Protein AF-A0AAD8U037-F1 (afdb_monomer_lite)

pLDDT: mean 75.84, std 20.05, range [43.56, 97.25]

InterPro domains:
  IPR005162 Retrotransposon-derived protein PEG10, N-terminal capsid-like domain [PF03732] (52-126)

Radius of gyration: 32.9 Å; chains: 1; bounding box: 69×86×96 Å

Foldseek 3Di:
DDDDDDDDDDDPPVDPPPPPDPDDPDPDPDPDDDDDDDDDDDPPPPPPPDPPDDPVVVVVVVVVVVLVCLVVVLVVLVVCLLPDACPPHDLVVSLVVNVVSQVVNVVSVNHDDQLNSLVSHLVRYDPQCVVVNCVQPVDPHDGSVVSSVSSNVSVVVVVVVVVVVVVVVVVVVVVVVVVVVPPD

Sequence (184 aa):
MSDYFDTSSDSDDGSVENFGIPSQPSLFPSRSSKPFASATTHTSTRRSSRPGVTAHSPWRSLRAVFRDNRDTRATFLRDEFHGFNQGDLSVVDYTSKMKHMADTLGDLGSHVKDRELVHNVLRGLDQRLQHAVPHMTRGRFPTFIKLRSFLLLEEQRLGRQARVDVYGCFYSCRQCWASKSRGL

Organism: Lolium multiflorum (NCBI:txid4521)

Structure (mmCIF, N/CA/C/O backbone):
data_AF-A0AAD8U037-F1
#
_entry.id   AF-A0AAD8U037-F1
#
loop_
_atom_site.group_PDB
_atom_site.id
_atom_site.type_symbol
_atom_site.label_atom_id
_atom_site.label_alt_id
_atom_site.label_comp_id
_atom_site.label_asym_id
_atom_site.label_entity_id
_atom_site.label_seq_id
_atom_site.pdbx_PDB_ins_code
_atom_site.Cartn_x
_atom_site.Cartn_y
_atom_site.Cartn_z
_atom_site.occupancy
_atom_site.B_iso_or_equiv
_atom_site.auth_seq_id
_atom_site.auth_comp_id
_atom_site.auth_asym_id
_atom_site.auth_atom_id
_atom_site.pdbx_PDB_model_num
ATOM 1 N N . MET A 1 1 ? 43.049 -42.454 35.311 1.00 46.47 1 MET A N 1
ATOM 2 C CA . MET A 1 1 ? 43.059 -41.965 33.924 1.00 46.47 1 MET A CA 1
ATOM 3 C C . MET A 1 1 ? 42.086 -40.802 33.873 1.00 46.47 1 MET A C 1
ATOM 5 O O . MET A 1 1 ? 40.906 -41.051 33.694 1.00 46.47 1 MET A O 1
ATOM 9 N N . SER A 1 2 ? 42.433 -39.576 34.290 1.00 44.00 2 SER A N 1
ATOM 10 C CA . SER A 1 2 ? 43.614 -38.766 33.897 1.00 44.00 2 SER A CA 1
ATOM 11 C C . SER A 1 2 ? 43.632 -38.651 32.358 1.00 44.00 2 SER A C 1
ATOM 13 O O . SER A 1 2 ? 43.552 -39.682 31.697 1.00 44.00 2 SER A O 1
ATOM 15 N N . ASP A 1 3 ? 43.552 -37.488 31.708 1.00 50.47 3 ASP A N 1
ATOM 16 C CA . ASP A 1 3 ? 44.106 -36.157 31.997 1.00 50.47 3 ASP A CA 1
ATOM 17 C C . ASP A 1 3 ? 43.260 -35.091 31.253 1.00 50.47 3 ASP A C 1
ATOM 19 O O . ASP A 1 3 ? 42.837 -35.314 30.122 1.00 50.47 3 ASP A O 1
ATOM 23 N N . TYR A 1 4 ? 42.751 -34.042 31.907 1.00 54.22 4 TYR A N 1
ATOM 24 C CA . TYR A 1 4 ? 43.306 -32.674 31.911 1.00 54.22 4 TYR A CA 1
ATOM 25 C C . TYR A 1 4 ? 44.294 -32.370 30.768 1.00 54.22 4 TYR A C 1
ATOM 27 O O . TYR A 1 4 ? 45.474 -32.684 30.866 1.00 54.22 4 TYR A O 1
ATOM 35 N N . PHE A 1 5 ? 43.816 -31.694 29.721 1.00 52.56 5 PHE A N 1
ATOM 36 C CA . PHE A 1 5 ? 44.657 -30.849 28.874 1.00 52.56 5 PHE A CA 1
ATOM 37 C C . PHE A 1 5 ? 43.978 -29.492 28.698 1.00 52.56 5 PHE A C 1
ATOM 39 O O . PHE A 1 5 ? 43.081 -29.294 27.883 1.00 52.56 5 PHE A O 1
ATOM 46 N N . ASP A 1 6 ? 44.409 -28.598 29.575 1.00 48.28 6 ASP A N 1
ATOM 47 C CA . ASP A 1 6 ? 44.553 -27.172 29.342 1.00 48.28 6 ASP A CA 1
ATOM 48 C C . ASP A 1 6 ? 45.654 -26.962 28.291 1.00 48.28 6 ASP A C 1
ATOM 50 O O . ASP A 1 6 ? 46.733 -27.529 28.448 1.00 48.28 6 ASP A O 1
ATOM 54 N N . THR A 1 7 ? 45.385 -26.174 27.248 1.00 51.31 7 THR A N 1
ATOM 55 C CA . THR A 1 7 ? 46.398 -25.316 26.618 1.00 51.31 7 THR A CA 1
ATOM 56 C C . THR A 1 7 ? 45.744 -24.243 25.751 1.00 51.31 7 THR A C 1
ATOM 58 O O . THR A 1 7 ? 45.069 -24.542 24.768 1.00 51.31 7 THR A O 1
ATOM 61 N N . SER A 1 8 ? 46.137 -23.014 26.068 1.00 47.97 8 SER A N 1
ATOM 62 C CA . SER A 1 8 ? 46.307 -21.869 25.175 1.00 47.97 8 SER A CA 1
ATOM 63 C C . SER A 1 8 ? 45.074 -21.040 24.840 1.00 47.97 8 SER A C 1
ATOM 65 O O . SER A 1 8 ? 44.381 -21.230 23.845 1.00 47.97 8 SER A O 1
ATOM 67 N N . SER A 1 9 ? 44.914 -20.002 25.661 1.00 53.59 9 SER A N 1
ATOM 68 C CA . SER A 1 9 ? 44.759 -18.633 25.184 1.00 53.59 9 SER A CA 1
ATOM 69 C C . SER A 1 9 ? 45.534 -18.396 23.885 1.00 53.59 9 SER A C 1
ATOM 71 O O . SER A 1 9 ? 46.756 -18.533 23.874 1.00 53.59 9 SER A O 1
ATOM 73 N N . ASP A 1 10 ? 44.833 -17.968 22.843 1.00 44.69 10 ASP A N 1
ATOM 74 C CA . ASP A 1 10 ? 45.392 -17.032 21.879 1.00 44.69 10 ASP A CA 1
ATOM 75 C C . ASP A 1 10 ? 44.445 -15.841 21.782 1.00 44.69 10 ASP A C 1
ATOM 77 O O . ASP A 1 10 ? 43.247 -15.951 21.513 1.00 44.69 10 ASP A O 1
ATOM 81 N N . SER A 1 11 ? 45.021 -14.703 22.140 1.00 55.03 11 SER A N 1
ATOM 82 C CA . SER A 1 11 ? 44.448 -13.379 22.044 1.00 55.03 11 SER A CA 1
ATOM 83 C C . SER A 1 11 ? 44.341 -12.998 20.573 1.00 55.03 11 SER A C 1
ATOM 85 O O . SER A 1 11 ? 45.323 -12.540 19.995 1.00 55.03 11 SER A O 1
ATOM 87 N N . ASP A 1 12 ? 43.155 -13.106 19.983 1.00 48.69 12 ASP A N 1
ATOM 88 C CA . ASP A 1 12 ? 42.853 -12.326 18.786 1.00 48.69 12 ASP A CA 1
ATOM 89 C C . ASP A 1 12 ? 42.379 -10.937 19.225 1.00 48.69 12 ASP A C 1
ATOM 91 O O . ASP A 1 12 ? 41.193 -10.666 19.432 1.00 48.69 12 ASP A O 1
ATOM 95 N N . ASP A 1 13 ? 43.365 -10.051 19.385 1.00 48.09 13 ASP A N 1
ATOM 96 C CA . ASP A 1 13 ? 43.210 -8.598 19.355 1.00 48.09 13 ASP A CA 1
ATOM 97 C C . ASP A 1 13 ? 42.788 -8.191 17.933 1.00 48.09 13 ASP A C 1
ATOM 99 O O . ASP A 1 13 ? 43.567 -7.726 17.097 1.00 48.09 13 ASP A O 1
ATOM 103 N N . GLY A 1 14 ? 41.522 -8.476 17.623 1.00 45.41 14 GLY A N 1
ATOM 104 C CA . GLY A 1 14 ? 40.845 -8.058 16.409 1.00 45.41 14 GLY A CA 1
ATOM 105 C C . GLY A 1 14 ? 40.590 -6.563 16.468 1.00 45.41 14 GLY A C 1
ATOM 106 O O . GLY A 1 14 ? 39.485 -6.122 16.784 1.00 45.41 14 GLY A O 1
ATOM 107 N N . SER A 1 15 ? 41.645 -5.811 16.173 1.00 46.31 15 SER A N 1
ATOM 108 C CA . SER A 1 15 ? 41.642 -4.384 15.886 1.00 46.31 15 SER A CA 1
ATOM 109 C C . SER A 1 15 ? 40.361 -3.987 15.153 1.00 46.31 15 SER A C 1
ATOM 111 O O . SER A 1 15 ? 40.113 -4.391 14.015 1.00 46.31 15 SER A O 1
ATOM 113 N N . VAL A 1 16 ? 39.542 -3.175 15.820 1.00 49.25 16 VAL A N 1
ATOM 114 C CA . VAL A 1 16 ? 38.472 -2.403 15.192 1.00 49.25 16 VAL A CA 1
ATOM 115 C C . VAL A 1 16 ? 39.121 -1.370 14.274 1.00 49.25 16 VAL A C 1
ATOM 117 O O . VAL A 1 16 ? 39.305 -0.208 14.630 1.00 49.25 16 VAL A O 1
ATOM 120 N N . GLU A 1 17 ? 39.521 -1.820 13.085 1.00 49.28 17 GLU A N 1
ATOM 121 C CA . GLU A 1 17 ? 39.862 -0.960 11.959 1.00 49.28 17 GLU A CA 1
ATOM 122 C C . GLU A 1 17 ? 38.641 -0.080 11.690 1.00 49.28 17 GLU A C 1
ATOM 124 O O . GLU A 1 17 ? 37.586 -0.498 11.206 1.00 49.28 17 GLU A O 1
ATOM 129 N N . ASN A 1 18 ? 38.785 1.159 12.135 1.00 48.22 18 ASN A N 1
ATOM 130 C CA . ASN A 1 18 ? 37.843 2.237 11.989 1.00 48.22 18 ASN A CA 1
ATOM 131 C C . ASN A 1 18 ? 37.737 2.528 10.486 1.00 48.22 18 ASN A C 1
ATOM 133 O O . ASN A 1 18 ? 38.520 3.308 9.944 1.00 48.22 18 ASN A O 1
ATOM 137 N N . PHE A 1 19 ? 36.807 1.862 9.794 1.00 43.56 19 PHE A N 1
ATOM 138 C CA . PHE A 1 19 ? 36.456 2.165 8.407 1.00 43.56 19 PHE A CA 1
ATOM 139 C C . PHE A 1 19 ? 35.775 3.535 8.368 1.00 43.56 19 PHE A C 1
ATOM 141 O O . PHE A 1 19 ? 34.553 3.664 8.276 1.00 43.56 19 PHE A O 1
ATOM 148 N N . GLY A 1 20 ? 36.598 4.576 8.479 1.00 44.34 20 GLY A N 1
ATOM 149 C CA . GLY A 1 20 ? 36.217 5.949 8.235 1.00 44.34 20 GLY A CA 1
ATOM 150 C C . GLY A 1 20 ? 35.602 6.031 6.849 1.00 44.34 20 GLY A C 1
ATOM 151 O O . GLY A 1 20 ? 36.241 5.711 5.847 1.00 44.34 20 GLY A O 1
ATOM 152 N N . ILE A 1 21 ? 34.338 6.440 6.803 1.00 52.22 21 ILE A N 1
ATOM 153 C CA . ILE A 1 21 ? 33.656 6.785 5.561 1.00 52.22 21 ILE A CA 1
ATOM 154 C C . ILE A 1 21 ? 34.548 7.795 4.822 1.00 52.22 21 ILE A C 1
ATOM 156 O O . ILE A 1 21 ? 34.843 8.852 5.389 1.00 52.22 21 ILE A O 1
ATOM 160 N N . PRO A 1 22 ? 34.984 7.530 3.578 1.00 44.19 22 PRO A N 1
ATOM 161 C CA . PRO A 1 22 ? 35.692 8.534 2.808 1.00 44.19 22 PRO A CA 1
ATOM 162 C C . PRO A 1 22 ? 34.703 9.655 2.488 1.00 44.19 22 PRO A C 1
ATOM 164 O O . PRO A 1 22 ? 33.754 9.464 1.723 1.00 44.19 22 PRO A O 1
ATOM 167 N N . SER A 1 23 ? 34.909 10.824 3.093 1.00 54.34 23 SER A N 1
ATOM 168 C CA . SER A 1 23 ? 34.214 12.056 2.732 1.00 54.34 23 SER A CA 1
ATOM 169 C C . SER A 1 23 ? 34.402 12.308 1.238 1.00 54.34 23 SER A C 1
ATOM 171 O O . SER A 1 23 ? 35.504 12.612 0.782 1.00 54.34 23 SER A O 1
ATOM 173 N N . GLN A 1 24 ? 33.330 12.158 0.463 1.00 58.69 24 GLN A N 1
ATOM 174 C CA . GLN A 1 24 ? 33.351 12.497 -0.954 1.00 58.69 24 GLN A CA 1
ATOM 175 C C . GLN A 1 24 ? 33.581 14.009 -1.114 1.00 58.69 24 GLN A C 1
ATOM 177 O O . GLN A 1 24 ? 32.850 14.793 -0.502 1.00 58.69 24 GLN A O 1
ATOM 182 N N . PRO A 1 25 ? 34.555 14.456 -1.928 1.00 47.31 25 PRO A N 1
ATOM 183 C CA . PRO A 1 25 ? 34.693 15.869 -2.240 1.00 47.31 25 PRO A CA 1
ATOM 184 C C . PRO A 1 25 ? 33.500 16.316 -3.092 1.00 47.31 25 PRO A C 1
ATOM 186 O O . PRO A 1 25 ? 33.208 15.751 -4.147 1.00 47.31 25 PRO A O 1
ATOM 189 N N . SER A 1 26 ? 32.800 17.343 -2.616 1.00 56.22 26 SER A N 1
ATOM 190 C CA . SER A 1 26 ? 31.676 17.971 -3.298 1.00 56.22 26 SER A CA 1
ATOM 191 C C . SER A 1 26 ? 32.101 18.508 -4.669 1.00 56.22 26 SER A C 1
ATOM 193 O O . SER A 1 26 ? 32.781 19.525 -4.787 1.00 56.22 26 SER A O 1
ATOM 195 N N . LEU A 1 27 ? 31.644 17.852 -5.737 1.00 47.81 27 LEU A N 1
ATOM 196 C CA . LEU A 1 27 ? 31.723 18.361 -7.109 1.00 47.81 27 LEU A CA 1
ATOM 197 C C . LEU A 1 27 ? 30.622 19.410 -7.357 1.00 47.81 27 LEU A C 1
ATOM 199 O O . LEU A 1 27 ? 29.796 19.289 -8.256 1.00 47.81 27 LEU A O 1
ATOM 203 N N . PHE A 1 28 ? 30.593 20.463 -6.544 1.00 49.19 28 PHE A N 1
ATOM 204 C CA . PHE A 1 28 ? 29.845 21.674 -6.865 1.00 49.19 28 PHE A CA 1
ATOM 205 C C . PHE A 1 28 ? 30.848 22.817 -6.978 1.00 49.19 28 PHE A C 1
ATOM 207 O O . PHE A 1 28 ? 31.420 23.220 -5.965 1.00 49.19 28 PHE A O 1
ATOM 214 N N . PRO A 1 29 ? 31.102 23.356 -8.185 1.00 45.75 29 PRO A N 1
ATOM 215 C CA . PRO A 1 29 ? 31.930 24.538 -8.311 1.00 45.75 29 PRO A CA 1
ATOM 216 C C . PRO A 1 29 ? 31.247 25.688 -7.573 1.00 45.75 29 PRO A C 1
ATOM 218 O O . PRO A 1 29 ? 30.137 26.095 -7.927 1.00 45.75 29 PRO A O 1
ATOM 221 N N . SER A 1 30 ? 31.922 26.213 -6.551 1.00 48.94 30 SER A N 1
ATOM 222 C CA . SER A 1 30 ? 31.572 27.463 -5.886 1.00 48.94 30 SER A CA 1
ATOM 223 C C . SER A 1 30 ? 31.356 28.540 -6.944 1.00 48.94 30 SER A C 1
ATOM 225 O O . SER A 1 30 ? 32.288 28.957 -7.635 1.00 48.94 30 SER A O 1
ATOM 227 N N . ARG A 1 31 ? 30.103 28.974 -7.103 1.00 46.69 31 ARG A N 1
ATOM 228 C CA . ARG A 1 31 ? 29.712 30.025 -8.041 1.00 46.69 31 ARG A CA 1
ATOM 229 C C . ARG A 1 31 ? 30.288 31.350 -7.546 1.00 46.69 31 ARG A C 1
ATOM 231 O O . ARG A 1 31 ? 29.623 32.090 -6.829 1.00 46.69 31 ARG A O 1
ATOM 238 N N . SER A 1 32 ? 31.535 31.646 -7.913 1.00 47.25 32 SER A N 1
ATOM 239 C CA . SER A 1 32 ? 32.113 32.971 -7.713 1.00 47.25 32 SER A CA 1
ATOM 240 C C . SER A 1 32 ? 31.349 33.940 -8.610 1.00 47.25 32 SER A C 1
ATOM 242 O O . SER A 1 32 ? 31.447 33.877 -9.839 1.00 47.25 32 SER A O 1
ATOM 244 N N . SER A 1 33 ? 30.550 34.805 -8.001 1.00 52.31 33 SER A N 1
ATOM 245 C CA . SER A 1 33 ? 29.900 35.905 -8.697 1.00 52.31 33 SER A CA 1
ATOM 246 C C . SER A 1 33 ? 30.983 36.875 -9.172 1.00 52.31 33 SER A C 1
ATOM 248 O O . SER A 1 33 ? 31.562 37.601 -8.367 1.00 52.31 33 SER A O 1
ATOM 250 N N . LYS A 1 34 ? 31.310 36.845 -10.468 1.00 60.88 34 LYS A N 1
ATOM 251 C CA . LYS A 1 34 ? 32.069 37.914 -11.124 1.00 60.88 34 LYS A CA 1
ATOM 252 C C . LYS A 1 34 ? 31.085 38.827 -11.862 1.00 60.88 34 LYS A C 1
ATOM 254 O O . LYS A 1 34 ? 30.163 38.310 -12.497 1.00 60.88 34 LYS A O 1
ATOM 259 N N . PRO A 1 35 ? 31.248 40.157 -11.770 1.00 47.41 35 PRO A N 1
ATOM 260 C CA . PRO A 1 35 ? 30.321 41.103 -12.365 1.00 47.41 35 PRO A CA 1
ATOM 261 C C . PRO A 1 35 ? 30.370 41.094 -13.898 1.00 47.41 35 PRO A C 1
ATOM 263 O O . PRO A 1 35 ? 31.391 40.821 -14.527 1.00 47.41 35 PRO A O 1
ATOM 266 N N . PHE A 1 36 ? 29.199 41.397 -14.450 1.00 44.78 36 PHE A N 1
ATOM 267 C CA . PHE A 1 36 ? 28.827 41.488 -15.855 1.00 44.78 36 PHE A CA 1
ATOM 268 C C . PHE A 1 36 ? 29.712 42.489 -16.616 1.00 44.78 36 PHE A C 1
ATOM 270 O O . PHE A 1 36 ? 29.569 43.699 -16.460 1.00 44.78 36 PHE A O 1
ATOM 277 N N . ALA A 1 37 ? 30.616 41.977 -17.452 1.00 47.66 37 ALA A N 1
ATOM 278 C CA . ALA A 1 37 ? 31.249 42.751 -18.511 1.00 47.66 37 ALA A CA 1
ATOM 279 C C . ALA A 1 37 ? 30.399 42.601 -19.779 1.00 47.66 37 ALA A C 1
ATOM 281 O O . ALA A 1 37 ? 30.267 41.506 -20.327 1.00 47.66 37 ALA A O 1
ATOM 282 N N . SER A 1 38 ? 29.781 43.703 -20.199 1.00 49.38 38 SER A N 1
ATOM 283 C CA . SER A 1 38 ? 28.966 43.817 -21.405 1.00 49.38 38 SER A CA 1
ATOM 284 C C . SER A 1 38 ? 29.731 43.327 -22.637 1.00 49.38 38 SER A C 1
ATOM 286 O O . SER A 1 38 ? 30.773 43.882 -22.979 1.00 49.38 38 SER A O 1
ATOM 288 N N . ALA A 1 39 ? 29.198 42.313 -23.321 1.00 46.00 39 ALA A N 1
ATOM 289 C CA . ALA A 1 39 ? 29.730 41.831 -24.588 1.00 46.00 39 ALA A CA 1
ATOM 290 C C . ALA A 1 39 ? 28.607 41.682 -25.622 1.00 46.00 39 ALA A C 1
ATOM 292 O O . ALA A 1 39 ? 27.592 41.022 -25.408 1.00 46.00 39 ALA A O 1
ATOM 293 N N . THR A 1 40 ? 28.843 42.364 -26.733 1.00 55.03 40 THR A N 1
ATOM 294 C CA . THR A 1 40 ? 28.084 42.506 -27.969 1.00 55.03 40 THR A CA 1
ATOM 295 C C . THR A 1 40 ? 27.382 41.235 -28.447 1.00 55.03 40 THR A C 1
ATOM 297 O O . THR A 1 40 ? 27.983 40.170 -28.580 1.00 55.03 40 THR A O 1
ATOM 300 N N . THR A 1 41 ? 26.108 41.398 -28.800 1.00 50.84 41 THR A N 1
ATOM 301 C CA . THR A 1 41 ? 25.252 40.429 -29.486 1.00 50.84 41 THR A CA 1
ATOM 302 C C . THR A 1 41 ? 25.918 39.833 -30.727 1.00 50.84 41 THR A C 1
ATOM 304 O O . THR A 1 41 ? 26.113 40.519 -31.728 1.00 50.84 41 THR A O 1
ATOM 307 N N . HIS A 1 42 ? 26.175 38.530 -30.699 1.00 51.09 42 HIS A N 1
ATOM 308 C CA . HIS A 1 42 ? 26.202 37.688 -31.891 1.00 51.09 42 HIS A CA 1
ATOM 309 C C . HIS A 1 42 ? 25.331 36.465 -31.608 1.00 51.09 42 HIS A C 1
ATOM 311 O O . HIS A 1 42 ? 25.740 35.479 -30.998 1.00 51.09 42 HIS A O 1
ATOM 317 N N . THR A 1 43 ? 24.073 36.567 -32.029 1.00 51.72 43 THR A N 1
ATOM 318 C CA . THR A 1 43 ? 23.107 35.473 -32.109 1.00 51.72 43 THR A CA 1
ATOM 319 C C . THR A 1 43 ? 23.569 34.468 -33.163 1.00 51.72 43 THR A C 1
ATOM 321 O O . THR A 1 43 ? 23.117 34.472 -34.303 1.00 51.72 43 THR A O 1
ATOM 324 N N . SER A 1 44 ? 24.488 33.578 -32.788 1.00 45.59 44 SER A N 1
ATOM 325 C CA . SER A 1 44 ? 24.820 32.400 -33.591 1.00 45.59 44 SER A CA 1
ATOM 326 C C . SER A 1 44 ? 23.943 31.230 -33.152 1.00 45.59 44 SER A C 1
ATOM 328 O O . SER A 1 44 ? 24.320 30.388 -32.335 1.00 45.59 44 SER A O 1
ATOM 330 N N . THR A 1 45 ? 22.721 31.184 -33.688 1.00 55.00 45 THR A N 1
ATOM 331 C CA . THR A 1 45 ? 21.865 29.995 -33.643 1.00 55.00 45 THR A CA 1
ATOM 332 C C . THR A 1 45 ? 22.473 28.932 -34.555 1.00 55.00 45 THR A C 1
ATOM 334 O O . THR A 1 45 ? 22.080 28.767 -35.709 1.00 55.00 45 THR A O 1
ATOM 337 N N . ARG A 1 46 ? 23.450 28.176 -34.050 1.00 46.00 46 ARG A N 1
ATOM 338 C CA . ARG A 1 46 ? 23.976 27.010 -34.761 1.00 46.00 46 ARG A CA 1
ATOM 339 C C . ARG A 1 46 ? 22.982 25.854 -34.636 1.00 46.00 46 ARG A C 1
ATOM 341 O O . ARG A 1 46 ? 23.123 24.978 -33.785 1.00 46.00 46 ARG A O 1
ATOM 348 N N . ARG A 1 47 ? 21.965 25.835 -35.506 1.00 57.78 47 ARG A N 1
ATOM 349 C CA . ARG A 1 47 ? 21.154 24.636 -35.766 1.00 57.78 47 ARG A CA 1
ATOM 350 C C . ARG A 1 47 ? 22.069 23.591 -36.406 1.00 57.78 47 ARG A C 1
ATOM 352 O O . ARG A 1 47 ? 22.250 23.551 -37.616 1.00 57.78 47 ARG A O 1
ATOM 359 N N . SER A 1 48 ? 22.666 22.743 -35.576 1.00 56.00 48 SER A N 1
ATOM 360 C CA . SER A 1 48 ? 23.374 21.542 -36.016 1.00 56.00 48 SER A CA 1
ATOM 361 C C . SER A 1 48 ? 22.355 20.480 -36.450 1.00 56.00 48 SER A C 1
ATOM 363 O O . SER A 1 48 ? 22.171 19.476 -35.765 1.00 56.00 48 SER A O 1
ATOM 365 N N . SER A 1 49 ? 21.676 20.679 -37.584 1.00 56.19 49 SER A N 1
ATOM 366 C CA . SER A 1 49 ? 21.051 19.555 -38.287 1.00 56.19 49 SER A CA 1
ATOM 367 C C . SER A 1 49 ? 22.156 18.819 -39.038 1.00 56.19 49 SER A C 1
ATOM 369 O O . SER A 1 49 ? 22.554 19.226 -40.127 1.00 56.19 49 SER A O 1
ATOM 371 N N . ARG A 1 50 ? 22.694 17.755 -38.436 1.00 58.38 50 ARG A N 1
ATOM 372 C CA . ARG A 1 50 ? 23.517 16.793 -39.174 1.00 58.38 50 ARG A CA 1
ATOM 373 C C . ARG A 1 50 ? 22.609 16.099 -40.201 1.00 58.38 50 ARG A C 1
ATOM 375 O O . ARG A 1 50 ? 21.647 15.455 -39.774 1.00 58.38 50 ARG A O 1
ATOM 382 N N . PRO A 1 51 ? 22.855 16.217 -41.515 1.00 53.59 51 PRO A N 1
ATOM 383 C CA . PRO A 1 51 ? 22.083 15.475 -42.501 1.00 53.59 51 PRO A CA 1
ATOM 384 C C . PRO A 1 51 ? 22.451 13.990 -42.377 1.00 53.59 51 PRO A C 1
ATOM 386 O O . PRO A 1 51 ? 23.612 13.626 -42.532 1.00 53.59 51 PRO A O 1
ATOM 389 N N . GLY A 1 52 ? 21.479 13.146 -42.019 1.00 58.94 52 GLY A N 1
ATOM 390 C CA . GLY A 1 52 ? 21.637 11.683 -41.989 1.00 58.94 52 GLY A CA 1
ATOM 391 C C . GLY A 1 52 ? 21.259 10.978 -40.682 1.00 58.94 52 GLY A C 1
ATOM 392 O O . GLY A 1 52 ? 21.111 9.761 -40.680 1.00 58.94 52 GLY A O 1
ATOM 393 N N . VAL A 1 53 ? 21.036 11.697 -39.576 1.00 62.50 53 VAL A N 1
ATOM 394 C CA . VAL A 1 53 ? 20.468 11.096 -38.352 1.00 62.50 53 VAL A CA 1
ATOM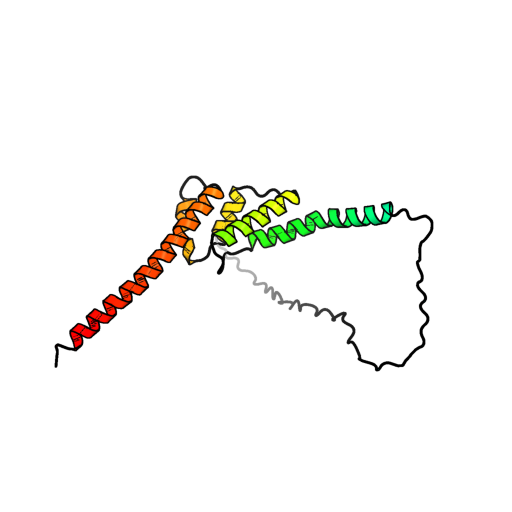 395 C C . VAL A 1 53 ? 18.953 11.244 -38.381 1.00 62.50 53 VAL A C 1
ATOM 397 O O . VAL A 1 53 ? 18.401 12.282 -38.022 1.00 62.50 53 VAL A O 1
ATOM 400 N N . THR A 1 54 ? 18.263 10.203 -38.846 1.00 76.06 54 THR A N 1
ATOM 401 C CA . THR A 1 54 ? 16.804 10.112 -38.745 1.00 76.06 54 THR A CA 1
ATOM 402 C C . THR A 1 54 ? 16.396 10.265 -37.278 1.00 76.06 54 THR A C 1
ATOM 404 O O . THR A 1 54 ? 16.964 9.600 -36.414 1.00 76.06 54 THR A O 1
ATOM 407 N N . ALA A 1 55 ? 15.360 11.060 -36.988 1.00 74.62 55 ALA A N 1
ATOM 408 C CA . ALA A 1 55 ? 14.801 11.225 -35.634 1.00 74.62 55 ALA A CA 1
ATOM 409 C C . ALA A 1 55 ? 14.428 9.890 -34.945 1.00 74.62 55 ALA A C 1
ATOM 411 O O . ALA A 1 55 ? 14.290 9.810 -33.726 1.00 74.62 55 ALA A O 1
ATOM 412 N N . HIS A 1 56 ? 14.324 8.816 -35.728 1.00 79.75 56 HIS A N 1
ATOM 413 C CA . HIS A 1 56 ? 14.131 7.447 -35.275 1.00 79.75 56 HIS A CA 1
ATOM 414 C C . HIS A 1 56 ? 15.277 6.896 -34.415 1.00 79.75 56 HIS A C 1
ATOM 416 O O . HIS A 1 56 ? 15.005 6.118 -33.500 1.00 79.75 56 HIS A O 1
ATOM 422 N N . SER A 1 57 ? 16.544 7.259 -34.668 1.00 84.25 57 SER A N 1
ATOM 423 C CA . SER A 1 57 ? 17.656 6.727 -33.863 1.00 84.25 57 SER A CA 1
ATOM 424 C C . SER A 1 57 ? 17.725 7.348 -32.464 1.00 84.25 57 SER A C 1
ATOM 426 O O . SER A 1 57 ? 17.713 6.562 -31.514 1.00 84.25 57 SER A O 1
ATOM 428 N N . PRO A 1 58 ? 17.641 8.684 -32.266 1.00 84.75 58 PRO A N 1
ATOM 429 C CA . PRO A 1 58 ? 17.550 9.246 -30.917 1.00 84.75 58 PRO A CA 1
ATOM 430 C C . PRO A 1 58 ? 16.301 8.765 -30.169 1.00 84.75 58 PRO A C 1
ATOM 432 O O . PRO A 1 58 ? 16.369 8.461 -28.982 1.00 84.75 58 PRO A O 1
ATOM 435 N N . TRP A 1 59 ? 15.166 8.620 -30.863 1.00 88.12 59 TRP A N 1
ATOM 436 C CA . TRP A 1 59 ? 13.923 8.121 -30.268 1.00 88.12 59 TRP A CA 1
ATOM 437 C C . TRP A 1 59 ? 14.012 6.656 -29.817 1.00 88.12 59 TRP A C 1
ATOM 439 O O . TRP A 1 59 ? 13.428 6.278 -28.800 1.00 88.12 59 TRP A O 1
ATOM 449 N N . ARG A 1 60 ? 14.746 5.801 -30.541 1.00 86.88 60 ARG A N 1
ATOM 450 C CA . ARG A 1 60 ? 15.017 4.424 -30.097 1.00 86.88 60 ARG A CA 1
ATOM 451 C C . ARG A 1 60 ? 15.945 4.386 -28.890 1.00 86.88 60 ARG A C 1
ATOM 453 O O . ARG A 1 60 ? 15.626 3.672 -27.946 1.00 86.88 60 ARG A O 1
ATOM 460 N N . SER A 1 61 ? 17.018 5.175 -28.888 1.00 85.56 61 SER A N 1
ATOM 461 C CA . SER A 1 61 ? 17.922 5.276 -27.737 1.00 85.56 61 SER A CA 1
ATOM 462 C C . SER A 1 61 ? 17.192 5.775 -26.490 1.00 85.56 61 SER A C 1
ATOM 464 O O . SER A 1 61 ? 17.316 5.174 -25.431 1.00 85.56 61 SER A O 1
ATOM 466 N N . LEU A 1 62 ? 16.353 6.806 -26.619 1.00 86.81 62 LEU A N 1
ATOM 467 C CA . LEU A 1 62 ? 15.551 7.316 -25.507 1.00 86.81 62 LEU A CA 1
ATOM 468 C C . LEU A 1 62 ? 14.568 6.264 -24.974 1.00 86.81 62 LEU A C 1
ATOM 470 O O . LEU A 1 62 ? 14.469 6.057 -23.767 1.00 86.81 62 LEU A O 1
ATOM 474 N N . ARG A 1 63 ? 13.856 5.564 -25.866 1.00 85.31 63 ARG A N 1
ATOM 475 C CA . ARG A 1 63 ? 12.949 4.477 -25.466 1.00 85.31 63 ARG A CA 1
ATOM 476 C C . ARG A 1 63 ? 13.676 3.312 -24.802 1.00 85.31 63 ARG A C 1
ATOM 478 O O . ARG A 1 63 ? 13.108 2.724 -23.888 1.00 85.31 63 ARG A O 1
ATOM 485 N N . ALA A 1 64 ? 14.889 2.982 -25.246 1.00 84.56 64 ALA A N 1
ATOM 486 C CA . ALA A 1 64 ? 15.723 1.978 -24.594 1.00 84.56 64 ALA A CA 1
ATOM 487 C C . ALA A 1 64 ? 16.040 2.411 -23.161 1.00 84.56 64 ALA A C 1
ATOM 489 O O . ALA A 1 64 ? 15.661 1.704 -22.242 1.00 84.56 64 ALA A O 1
ATOM 490 N N . VAL A 1 65 ? 16.527 3.641 -22.962 1.00 84.31 65 VAL A N 1
ATOM 491 C CA . VAL A 1 65 ? 16.783 4.187 -21.619 1.00 84.31 65 VAL A CA 1
ATOM 492 C C . VAL A 1 65 ? 15.536 4.109 -20.732 1.00 84.31 65 VAL A C 1
ATOM 494 O O . VAL A 1 65 ? 15.622 3.631 -19.607 1.00 84.31 65 VAL A O 1
ATOM 497 N N . PHE A 1 66 ? 14.352 4.503 -21.209 1.00 81.88 66 PHE A N 1
ATOM 498 C CA . PHE A 1 66 ? 13.126 4.385 -20.404 1.00 81.88 66 PHE A CA 1
ATOM 499 C C . PHE A 1 66 ? 12.750 2.940 -20.051 1.00 81.88 66 PHE A C 1
ATOM 501 O O . PHE A 1 66 ? 12.236 2.702 -18.958 1.00 81.88 66 PHE A O 1
ATOM 508 N N . ARG A 1 67 ? 12.986 1.985 -20.959 1.00 80.00 67 ARG A N 1
ATOM 509 C CA . ARG A 1 67 ? 12.752 0.557 -20.704 1.00 80.00 67 ARG A CA 1
ATOM 510 C C . ARG A 1 67 ? 13.783 -0.023 -19.747 1.00 80.00 67 ARG A C 1
ATOM 512 O O . ARG A 1 67 ? 13.392 -0.760 -18.855 1.00 80.00 67 ARG A O 1
ATOM 519 N N . ASP A 1 68 ? 15.047 0.344 -19.893 1.00 81.44 68 ASP A N 1
ATOM 520 C CA . ASP A 1 68 ? 16.143 -0.141 -19.054 1.00 81.44 68 ASP A CA 1
ATOM 521 C C . ASP A 1 68 ? 16.007 0.399 -17.620 1.00 81.44 68 ASP A C 1
ATOM 523 O O . ASP A 1 68 ? 16.309 -0.286 -16.650 1.00 81.44 68 ASP A O 1
ATOM 527 N N . ASN A 1 69 ? 15.436 1.599 -17.458 1.00 88.06 69 ASN A N 1
ATOM 528 C CA . ASN A 1 69 ? 15.097 2.158 -16.145 1.00 88.06 69 ASN A CA 1
ATOM 529 C C . ASN A 1 69 ? 13.828 1.555 -15.515 1.00 88.06 69 ASN A C 1
ATOM 531 O O . ASN A 1 69 ? 13.482 1.919 -14.389 1.00 88.06 69 ASN A O 1
ATOM 535 N N . ARG A 1 70 ? 13.100 0.668 -16.210 1.00 90.38 70 ARG A N 1
ATOM 536 C CA . ARG A 1 70 ? 11.877 0.041 -15.682 1.00 90.38 70 ARG A CA 1
ATOM 537 C C . ARG A 1 70 ? 12.164 -0.733 -14.402 1.00 90.38 70 ARG A C 1
ATOM 539 O O . ARG A 1 70 ? 11.438 -0.553 -13.428 1.00 90.38 70 ARG A O 1
ATOM 546 N N . ASP A 1 71 ? 13.216 -1.545 -14.407 1.00 88.75 71 ASP A N 1
ATOM 547 C CA . ASP A 1 71 ? 13.566 -2.402 -13.273 1.00 88.75 71 ASP A CA 1
ATOM 548 C C . ASP A 1 71 ? 14.028 -1.561 -12.084 1.00 88.75 71 ASP A C 1
ATOM 550 O O . ASP A 1 71 ? 13.547 -1.746 -10.970 1.00 88.75 71 ASP A O 1
ATOM 554 N N . THR A 1 72 ? 14.844 -0.535 -12.335 1.00 91.44 72 THR A N 1
ATOM 555 C CA . THR A 1 72 ? 15.246 0.448 -11.322 1.00 91.44 72 THR A CA 1
ATOM 556 C C . THR A 1 72 ? 14.035 1.121 -10.668 1.00 91.44 72 THR A C 1
ATOM 558 O O . THR A 1 72 ? 13.943 1.188 -9.444 1.00 91.44 72 THR A O 1
ATOM 561 N N . ARG A 1 73 ? 13.062 1.584 -11.467 1.00 92.50 73 ARG A N 1
ATOM 562 C CA . ARG A 1 73 ? 11.821 2.188 -10.952 1.00 92.50 73 ARG A CA 1
ATOM 563 C C . ARG A 1 73 ? 10.976 1.191 -10.166 1.00 92.50 73 ARG A C 1
ATOM 565 O O . ARG A 1 73 ? 10.400 1.570 -9.152 1.00 92.50 73 ARG A O 1
ATOM 572 N N . ALA A 1 74 ? 10.894 -0.057 -10.626 1.00 94.31 74 ALA A N 1
ATOM 573 C CA . ALA A 1 74 ? 10.156 -1.107 -9.935 1.00 94.31 74 ALA A CA 1
ATOM 574 C C . ALA A 1 74 ? 10.774 -1.419 -8.567 1.00 94.31 74 ALA A C 1
ATOM 576 O O . ALA A 1 74 ? 10.033 -1.610 -7.607 1.00 94.31 74 ALA A O 1
ATOM 577 N N . THR A 1 75 ? 12.105 -1.421 -8.460 1.00 93.75 75 THR A N 1
ATOM 578 C CA . THR A 1 75 ? 12.820 -1.601 -7.189 1.00 93.75 75 THR A CA 1
ATOM 579 C C . THR A 1 75 ? 12.526 -0.461 -6.221 1.00 93.75 75 THR A C 1
ATOM 581 O O . THR A 1 75 ? 12.019 -0.719 -5.135 1.00 93.75 75 THR A O 1
ATOM 584 N N . PHE A 1 76 ? 12.721 0.797 -6.631 1.00 94.81 76 PHE A N 1
ATOM 585 C CA . PHE A 1 76 ? 12.434 1.942 -5.757 1.00 94.81 76 PHE A CA 1
ATOM 586 C C . PHE A 1 76 ? 10.976 1.976 -5.290 1.00 94.81 76 PHE A C 1
ATOM 588 O O . PHE A 1 76 ? 10.702 2.201 -4.114 1.00 94.81 76 PHE A O 1
ATOM 595 N N . LEU A 1 77 ? 10.034 1.705 -6.196 1.00 96.31 77 LEU A N 1
ATOM 596 C CA . LEU A 1 77 ? 8.615 1.678 -5.855 1.00 96.31 77 LEU A CA 1
ATOM 597 C C . LEU A 1 77 ? 8.259 0.507 -4.927 1.00 96.31 77 LEU A C 1
ATOM 599 O O . LEU A 1 77 ? 7.343 0.621 -4.118 1.00 96.31 77 LEU A O 1
ATOM 603 N N . ARG A 1 78 ? 8.967 -0.623 -5.023 1.00 95.19 78 ARG A N 1
ATOM 604 C CA . ARG A 1 78 ? 8.805 -1.758 -4.104 1.00 95.19 78 ARG A CA 1
ATOM 605 C C . ARG A 1 78 ? 9.294 -1.407 -2.702 1.00 95.19 78 ARG A C 1
ATOM 607 O O . ARG A 1 78 ? 8.621 -1.748 -1.729 1.00 95.19 78 ARG A O 1
ATOM 614 N N . ASP A 1 79 ? 10.426 -0.723 -2.606 1.00 96.00 79 ASP A N 1
ATOM 615 C CA . ASP A 1 79 ? 10.966 -0.270 -1.326 1.00 96.00 79 ASP A CA 1
ATOM 616 C C . ASP A 1 79 ? 10.019 0.741 -0.673 1.00 96.00 79 ASP A C 1
ATOM 618 O O . ASP A 1 79 ? 9.672 0.596 0.500 1.00 96.00 79 ASP A O 1
ATOM 622 N N . GLU A 1 80 ? 9.514 1.703 -1.454 1.00 96.00 80 GLU A N 1
ATOM 623 C CA . GLU A 1 80 ? 8.495 2.652 -1.001 1.00 96.00 80 GLU A CA 1
ATOM 624 C C . GLU A 1 80 ? 7.227 1.926 -0.551 1.00 96.00 80 GLU A C 1
ATOM 626 O O . GLU A 1 80 ? 6.737 2.176 0.548 1.00 96.00 80 GLU A O 1
ATOM 631 N N . PHE A 1 81 ? 6.744 0.965 -1.344 1.00 96.62 81 PHE A N 1
ATOM 632 C CA . PHE A 1 81 ? 5.590 0.150 -0.994 1.00 96.62 81 PHE A CA 1
ATOM 633 C C . PHE A 1 81 ? 5.784 -0.497 0.380 1.00 96.62 81 PHE A C 1
ATOM 635 O O . PHE A 1 81 ? 4.952 -0.291 1.258 1.00 96.62 81 PHE A O 1
ATOM 642 N N . HIS A 1 82 ? 6.883 -1.217 0.614 1.00 95.75 82 HIS A N 1
ATOM 643 C CA . HIS A 1 82 ? 7.132 -1.900 1.890 1.00 95.75 82 HIS A CA 1
ATOM 644 C C . HIS A 1 82 ? 7.456 -0.976 3.072 1.00 95.75 82 HIS A C 1
ATOM 646 O O . HIS A 1 82 ? 7.297 -1.395 4.222 1.00 95.75 82 HIS A O 1
ATOM 652 N N . GLY A 1 83 ? 7.926 0.244 2.808 1.00 95.25 83 GLY A N 1
ATOM 653 C CA . GLY A 1 83 ? 8.215 1.259 3.820 1.00 95.25 83 GLY A CA 1
ATOM 654 C C . GLY A 1 83 ? 7.036 2.176 4.157 1.00 95.25 83 GLY A C 1
ATOM 655 O O . GLY A 1 83 ? 7.137 2.965 5.098 1.00 95.25 83 GLY A O 1
ATOM 656 N N . PHE A 1 84 ? 5.931 2.106 3.408 1.00 96.06 84 PHE A N 1
ATOM 657 C CA . PHE A 1 84 ? 4.832 3.056 3.539 1.00 96.06 84 PHE A CA 1
ATOM 658 C C . PHE A 1 84 ? 3.928 2.763 4.744 1.00 96.06 84 PHE A C 1
ATOM 660 O O . PHE A 1 84 ? 3.194 1.771 4.794 1.00 96.06 84 PHE A O 1
ATOM 667 N N . ASN A 1 85 ? 3.928 3.700 5.689 1.00 95.31 85 ASN A N 1
ATOM 668 C CA . ASN A 1 85 ? 3.104 3.661 6.893 1.00 95.31 85 ASN A CA 1
ATOM 669 C C . ASN A 1 85 ? 1.940 4.656 6.791 1.00 95.31 85 ASN A C 1
ATOM 671 O O . ASN A 1 85 ? 2.022 5.659 6.084 1.00 95.31 85 ASN A O 1
ATOM 675 N N . GLN A 1 86 ? 0.859 4.388 7.519 1.00 94.62 86 GLN A N 1
ATOM 676 C CA . GLN A 1 86 ? -0.345 5.213 7.549 1.00 94.62 86 GLN A CA 1
ATOM 677 C C . GLN A 1 86 ? -0.068 6.606 8.126 1.00 94.62 86 GLN A C 1
ATOM 679 O O . GLN A 1 86 ? -0.473 7.599 7.522 1.00 94.62 86 GLN A O 1
ATOM 684 N N . GLY A 1 87 ? 0.636 6.686 9.261 1.00 92.19 87 GLY A N 1
ATOM 685 C CA . GLY A 1 87 ? 0.873 7.950 9.966 1.00 92.19 87 GLY A CA 1
ATOM 686 C C . GLY A 1 87 ? -0.441 8.685 10.252 1.00 92.19 87 GLY A C 1
ATOM 687 O O . GLY A 1 87 ? -1.405 8.076 10.711 1.00 92.19 87 GLY A O 1
ATOM 688 N N . ASP A 1 88 ? -0.502 9.970 9.901 1.00 91.06 88 ASP A N 1
ATOM 689 C CA . ASP A 1 88 ? -1.685 10.824 10.100 1.00 91.06 88 ASP A CA 1
ATOM 690 C C . ASP A 1 88 ? -2.734 10.722 8.974 1.00 91.06 88 ASP A C 1
ATOM 692 O O . ASP A 1 88 ? -3.724 11.458 8.965 1.00 91.06 88 ASP A O 1
ATOM 696 N N . LEU A 1 89 ? -2.525 9.847 7.983 1.00 94.19 89 LEU A N 1
ATOM 697 C CA . LEU A 1 89 ? -3.454 9.691 6.864 1.00 94.19 89 LEU A CA 1
ATOM 698 C C . LEU A 1 89 ? -4.738 8.977 7.300 1.00 94.19 89 LEU A C 1
ATOM 700 O O . LEU A 1 89 ? -4.718 8.019 8.081 1.00 94.19 89 LEU A O 1
ATOM 704 N N . SER A 1 90 ? -5.859 9.383 6.696 1.00 95.19 90 SER A N 1
ATOM 705 C CA . SER A 1 90 ? -7.110 8.634 6.816 1.00 95.19 90 SER A CA 1
ATOM 706 C C . SER A 1 90 ? -6.948 7.222 6.247 1.00 95.19 90 SER A C 1
ATOM 708 O O . SER A 1 90 ? -6.158 6.988 5.322 1.00 95.19 90 SER A O 1
ATOM 710 N N . VAL A 1 91 ? -7.738 6.269 6.745 1.00 95.12 91 VAL A N 1
ATOM 711 C CA . VAL A 1 91 ? -7.737 4.893 6.217 1.00 95.12 91 VAL A CA 1
ATOM 712 C C . VAL A 1 91 ? -8.027 4.873 4.713 1.00 95.12 91 VAL A C 1
ATOM 714 O O . VAL A 1 91 ? -7.457 4.067 3.968 1.00 95.12 91 VAL A O 1
ATOM 717 N N . VAL A 1 92 ? -8.900 5.763 4.236 1.00 96.00 92 VAL A N 1
ATOM 718 C CA . VAL A 1 92 ? -9.253 5.866 2.814 1.00 96.00 92 VAL A CA 1
ATOM 719 C C . VAL A 1 92 ? -8.048 6.288 1.982 1.00 96.00 92 VAL A C 1
ATOM 721 O O . VAL A 1 92 ? -7.755 5.632 0.980 1.00 96.00 92 VAL A O 1
ATOM 724 N N . ASP A 1 93 ? -7.336 7.330 2.401 1.00 96.81 93 ASP A N 1
ATOM 725 C CA . ASP A 1 93 ? -6.186 7.851 1.660 1.00 96.81 93 ASP A CA 1
ATOM 726 C C . ASP A 1 93 ? -5.020 6.867 1.691 1.00 96.81 93 ASP A C 1
ATOM 728 O O . ASP A 1 93 ? -4.402 6.598 0.659 1.00 96.81 93 ASP A O 1
ATOM 732 N N . TYR A 1 94 ? -4.761 6.269 2.857 1.00 97.06 94 TYR A N 1
ATOM 733 C CA . TYR A 1 94 ? -3.718 5.265 3.034 1.00 97.06 94 TYR A CA 1
ATOM 734 C C . TYR A 1 94 ? -3.935 4.054 2.122 1.00 97.06 94 TYR A C 1
ATOM 736 O O . TYR A 1 94 ? -3.069 3.703 1.316 1.00 97.06 94 TYR A O 1
ATOM 744 N N . THR A 1 95 ? -5.122 3.444 2.186 1.00 95.88 95 THR A N 1
ATOM 745 C CA . THR A 1 95 ? -5.442 2.265 1.367 1.00 95.88 95 THR A CA 1
ATOM 746 C C . THR A 1 95 ? -5.452 2.586 -0.128 1.00 95.88 95 THR A C 1
ATOM 748 O O . THR A 1 95 ? -5.014 1.759 -0.928 1.00 95.88 95 THR A O 1
ATOM 751 N N . SER A 1 96 ? -5.881 3.789 -0.520 1.00 97.00 96 SER A N 1
ATOM 752 C CA . SER A 1 96 ? -5.867 4.222 -1.924 1.00 97.00 96 SER A CA 1
ATOM 753 C C . SER A 1 96 ? -4.443 4.400 -2.455 1.00 97.00 96 SER A C 1
ATOM 755 O O . SER A 1 96 ? -4.138 3.903 -3.538 1.00 97.00 96 SER A O 1
ATOM 757 N N . LYS A 1 97 ? -3.543 5.025 -1.681 1.00 96.94 97 LYS A N 1
ATOM 758 C CA . LYS A 1 97 ? -2.118 5.153 -2.040 1.00 96.94 97 LYS A CA 1
ATOM 759 C C . LYS A 1 97 ? -1.433 3.790 -2.148 1.00 96.94 97 LYS A C 1
ATOM 761 O O . LYS A 1 97 ? -0.745 3.527 -3.129 1.00 96.94 97 LYS A O 1
ATOM 766 N N . MET A 1 98 ? -1.685 2.894 -1.193 1.00 96.69 98 MET A N 1
ATOM 767 C CA . MET A 1 98 ? -1.162 1.522 -1.218 1.00 96.69 98 MET A CA 1
ATOM 768 C C . MET A 1 98 ? -1.613 0.752 -2.460 1.00 96.69 98 MET A C 1
ATOM 770 O O . MET A 1 98 ? -0.809 0.079 -3.106 1.00 96.69 98 MET A O 1
ATOM 774 N N . LYS A 1 99 ? -2.893 0.884 -2.827 1.00 96.62 99 LYS A N 1
ATOM 775 C CA . LYS A 1 99 ? -3.438 0.265 -4.036 1.00 96.62 99 LYS A CA 1
ATOM 776 C C . LYS A 1 99 ? -2.816 0.854 -5.302 1.00 96.62 99 LYS A C 1
ATOM 778 O O . LYS A 1 99 ? -2.398 0.095 -6.166 1.00 96.62 99 LYS A O 1
ATOM 783 N N . HIS A 1 100 ? -2.669 2.176 -5.365 1.00 97.25 100 HIS A N 1
ATOM 784 C CA . HIS A 1 100 ? -2.028 2.859 -6.486 1.00 97.25 100 HIS A CA 1
ATOM 785 C C . HIS A 1 100 ? -0.578 2.398 -6.704 1.00 97.25 100 HIS A C 1
ATOM 787 O O . HIS A 1 100 ? -0.182 2.128 -7.837 1.00 97.25 100 HIS A O 1
ATOM 793 N N . MET A 1 101 ? 0.216 2.259 -5.636 1.00 97.06 101 MET A N 1
ATOM 794 C CA . MET A 1 101 ? 1.580 1.723 -5.739 1.00 97.06 101 MET A CA 1
ATOM 795 C C . MET A 1 101 ? 1.585 0.278 -6.251 1.00 97.06 101 MET A C 1
ATOM 797 O O . MET A 1 101 ? 2.372 -0.055 -7.134 1.00 97.06 101 MET A O 1
ATOM 801 N N . ALA A 1 102 ? 0.680 -0.569 -5.753 1.00 96.62 102 ALA A N 1
ATOM 802 C CA . ALA A 1 102 ? 0.545 -1.949 -6.218 1.00 96.62 102 ALA A CA 1
ATOM 803 C C . ALA A 1 102 ? 0.140 -2.043 -7.701 1.00 96.62 102 ALA A C 1
ATOM 805 O O . ALA A 1 102 ? 0.670 -2.884 -8.429 1.00 96.62 102 ALA A O 1
ATOM 806 N N . ASP A 1 103 ? -0.761 -1.173 -8.158 1.00 96.69 103 ASP A N 1
ATOM 807 C CA . ASP A 1 103 ? -1.187 -1.113 -9.560 1.00 96.69 103 ASP A CA 1
ATOM 808 C C . ASP A 1 103 ? -0.045 -0.604 -10.456 1.00 96.69 103 ASP A C 1
ATOM 810 O O . ASP A 1 103 ? 0.258 -1.219 -11.476 1.00 96.69 103 ASP A O 1
ATOM 814 N N . THR A 1 104 ? 0.693 0.418 -10.007 1.00 95.75 104 THR A N 1
ATOM 815 C CA . THR A 1 104 ? 1.879 0.938 -10.711 1.00 95.75 104 THR A CA 1
ATOM 816 C C . THR A 1 104 ? 2.993 -0.116 -10.805 1.00 95.75 104 THR A C 1
ATOM 818 O O . THR A 1 104 ? 3.655 -0.243 -11.836 1.00 95.75 104 THR A O 1
ATOM 821 N N . LEU A 1 105 ? 3.200 -0.923 -9.756 1.00 95.56 105 LEU A N 1
ATOM 822 C CA . LEU A 1 105 ? 4.100 -2.082 -9.806 1.00 95.56 105 LEU A CA 1
ATOM 823 C C . LEU A 1 105 ? 3.624 -3.115 -10.840 1.00 95.56 105 LEU A C 1
ATOM 825 O O . LEU A 1 105 ? 4.446 -3.676 -11.568 1.00 95.56 105 LEU A O 1
ATOM 829 N N . GLY A 1 106 ? 2.308 -3.318 -10.957 1.00 94.44 106 GLY A N 1
ATOM 830 C CA . GLY A 1 106 ? 1.687 -4.137 -11.998 1.00 94.44 106 GLY A CA 1
ATOM 831 C C . GLY A 1 106 ? 1.971 -3.630 -13.414 1.00 94.44 106 GLY A C 1
ATOM 832 O O . GLY A 1 106 ? 2.371 -4.424 -14.265 1.00 94.44 106 GLY A O 1
ATOM 833 N N . ASP A 1 107 ? 1.873 -2.321 -13.650 1.00 92.31 107 ASP A N 1
ATOM 834 C CA . ASP A 1 107 ? 2.221 -1.697 -14.938 1.00 92.31 107 ASP A CA 1
ATOM 835 C C . ASP A 1 107 ? 3.709 -1.884 -15.277 1.00 92.31 107 ASP A C 1
ATOM 837 O O . ASP A 1 107 ? 4.101 -2.120 -16.425 1.00 92.31 107 ASP A O 1
ATOM 841 N N . LEU A 1 108 ? 4.565 -1.876 -14.253 1.00 91.38 108 LEU A N 1
ATOM 842 C CA . LEU A 1 108 ? 5.984 -2.204 -14.366 1.00 91.38 108 LEU A CA 1
ATOM 843 C C . LEU A 1 108 ? 6.248 -3.718 -14.467 1.00 91.38 108 LEU A C 1
ATOM 845 O O . LEU A 1 108 ? 7.404 -4.115 -14.553 1.00 91.38 108 LEU A O 1
ATOM 849 N N . GLY A 1 109 ? 5.224 -4.570 -14.591 1.00 89.75 109 GLY A N 1
ATOM 850 C CA . GLY A 1 109 ? 5.344 -6.027 -14.780 1.00 89.75 109 GLY A CA 1
ATOM 851 C C . GLY A 1 109 ? 5.605 -6.816 -13.497 1.00 89.75 109 GLY A C 1
ATOM 852 O O . GLY A 1 109 ? 5.808 -8.026 -13.542 1.00 89.75 109 GLY A O 1
ATOM 853 N N . SER A 1 110 ? 5.593 -6.141 -12.352 1.00 89.19 110 SER A N 1
ATOM 854 C CA . SER A 1 110 ? 5.767 -6.709 -11.020 1.00 89.19 110 SER A CA 1
ATOM 855 C C . SER A 1 110 ? 4.425 -6.760 -10.293 1.00 89.19 110 SER A C 1
ATOM 857 O O . SER A 1 110 ? 4.174 -5.986 -9.374 1.00 89.19 110 SER A O 1
ATOM 859 N N . HIS A 1 111 ? 3.542 -7.670 -10.699 1.00 92.69 111 HIS A N 1
ATOM 860 C CA . HIS A 1 111 ? 2.216 -7.782 -10.089 1.00 92.69 111 HIS A CA 1
ATOM 861 C C . HIS A 1 111 ? 2.296 -8.124 -8.595 1.00 92.69 111 HIS A C 1
ATOM 863 O O . HIS A 1 111 ? 2.843 -9.158 -8.213 1.00 92.69 111 HIS A O 1
ATOM 869 N N . VAL A 1 112 ? 1.699 -7.272 -7.762 1.00 94.50 112 VAL A N 1
ATOM 870 C CA . VAL A 1 112 ? 1.549 -7.508 -6.323 1.00 94.50 112 VAL A CA 1
ATOM 871 C C . VAL A 1 112 ? 0.295 -8.339 -6.084 1.00 94.50 112 VAL A C 1
ATOM 873 O O . VAL A 1 112 ? -0.795 -7.993 -6.548 1.00 94.50 112 VAL A O 1
ATOM 876 N N . LYS A 1 113 ? 0.429 -9.444 -5.347 1.00 95.19 113 LYS A N 1
ATOM 877 C CA . LYS A 1 113 ? -0.729 -10.278 -4.999 1.00 95.19 113 LYS A CA 1
ATOM 878 C C . LYS A 1 113 ? -1.581 -9.574 -3.949 1.00 95.19 113 LYS A C 1
ATOM 880 O O . LYS A 1 113 ? -1.062 -8.925 -3.047 1.00 95.19 113 LYS A O 1
ATOM 885 N N . ASP A 1 114 ? -2.890 -9.809 -3.985 1.00 94.38 114 ASP A N 1
ATOM 886 C CA . ASP A 1 114 ? -3.828 -9.263 -2.990 1.00 94.38 114 ASP A CA 1
ATOM 887 C C . ASP A 1 114 ? -3.390 -9.572 -1.545 1.00 94.38 114 ASP A C 1
ATOM 889 O O . ASP A 1 114 ? -3.447 -8.720 -0.661 1.00 94.38 114 ASP A O 1
ATOM 893 N N . ARG A 1 115 ? -2.839 -10.773 -1.328 1.00 94.19 115 ARG A N 1
ATOM 894 C CA . ARG A 1 115 ? -2.302 -11.195 -0.030 1.00 94.19 115 ARG A CA 1
ATOM 895 C C . ARG A 1 115 ? -1.132 -10.327 0.450 1.00 94.19 115 ARG A C 1
ATOM 897 O O . ARG A 1 115 ? -1.064 -10.000 1.631 1.00 94.19 115 ARG A O 1
ATOM 904 N N . GLU A 1 116 ? -0.218 -9.981 -0.452 1.00 95.19 116 GLU A N 1
ATOM 905 C CA . GLU A 1 116 ? 0.955 -9.147 -0.157 1.00 95.19 116 GLU A CA 1
ATOM 906 C C . GLU A 1 116 ? 0.531 -7.706 0.122 1.00 95.19 116 GLU A C 1
ATOM 908 O O . GLU A 1 116 ? 1.000 -7.107 1.087 1.00 95.19 116 GLU A O 1
ATOM 913 N N . LEU A 1 117 ? -0.426 -7.189 -0.655 1.00 96.69 117 LEU A N 1
ATOM 914 C CA . LEU A 1 117 ? -1.029 -5.880 -0.423 1.00 96.69 117 LEU A CA 1
ATOM 915 C C . LEU A 1 117 ? -1.656 -5.783 0.968 1.00 96.69 117 LEU A C 1
ATOM 917 O O . LEU A 1 117 ? -1.347 -4.862 1.716 1.00 96.69 117 LEU A O 1
ATOM 921 N N . VAL A 1 118 ? -2.486 -6.754 1.344 1.00 95.94 118 VAL A N 1
ATOM 922 C CA . VAL A 1 118 ? -3.115 -6.801 2.671 1.00 95.94 118 VAL A CA 1
ATOM 923 C C . VAL A 1 118 ? -2.071 -6.910 3.780 1.00 95.94 118 VAL A C 1
ATOM 925 O O . VAL A 1 118 ? -2.178 -6.199 4.774 1.00 95.94 118 VAL A O 1
ATOM 928 N N . HIS A 1 119 ? -1.057 -7.766 3.626 1.00 94.81 119 HIS A N 1
ATOM 929 C CA . HIS A 1 119 ? 0.001 -7.900 4.629 1.00 94.81 119 HIS A CA 1
ATOM 930 C C . HIS A 1 119 ? 0.731 -6.574 4.856 1.00 94.81 119 HIS A C 1
ATOM 932 O O . HIS A 1 119 ? 0.955 -6.169 5.995 1.00 94.81 119 HIS A O 1
ATOM 938 N N . ASN A 1 120 ? 1.047 -5.880 3.767 1.00 95.88 120 ASN A N 1
ATOM 939 C CA . ASN A 1 120 ? 1.757 -4.620 3.828 1.00 95.88 120 ASN A CA 1
ATOM 940 C C . ASN A 1 120 ? 0.901 -3.496 4.437 1.00 95.88 120 ASN A C 1
ATOM 942 O O . ASN A 1 120 ? 1.383 -2.750 5.282 1.00 95.88 120 ASN A O 1
ATOM 946 N N . VAL A 1 121 ? -0.394 -3.444 4.097 1.00 95.94 121 VAL A N 1
ATOM 947 C CA . VAL A 1 121 ? -1.356 -2.530 4.738 1.00 95.94 121 VAL A CA 1
ATOM 948 C C . VAL A 1 121 ? -1.415 -2.779 6.242 1.00 95.94 121 VAL A C 1
ATOM 950 O O . VAL A 1 121 ? -1.334 -1.825 6.999 1.00 95.94 121 VAL A O 1
ATOM 953 N N . LEU A 1 122 ? -1.519 -4.039 6.682 1.00 94.69 122 LEU A N 1
ATOM 954 C CA . LEU A 1 122 ? -1.577 -4.392 8.107 1.00 94.69 122 LEU A CA 1
ATOM 955 C C . LEU A 1 122 ? -0.301 -3.997 8.866 1.00 94.69 122 LEU A C 1
ATOM 957 O O . LEU A 1 122 ? -0.391 -3.550 10.007 1.00 94.69 122 LEU A O 1
ATOM 961 N N . ARG A 1 123 ? 0.873 -4.146 8.240 1.00 94.38 123 ARG A N 1
ATOM 962 C CA . ARG A 1 123 ? 2.163 -3.750 8.824 1.00 94.38 123 ARG A CA 1
ATOM 963 C C . ARG A 1 123 ? 2.252 -2.240 9.043 1.00 94.38 123 ARG A C 1
ATOM 965 O O . ARG A 1 123 ? 2.754 -1.82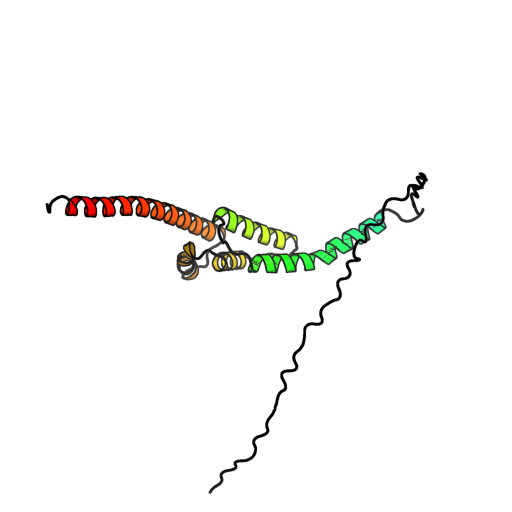0 10.079 1.00 94.38 123 ARG A O 1
ATOM 972 N N . GLY A 1 124 ? 1.790 -1.454 8.073 1.00 94.62 124 GLY A N 1
ATOM 973 C CA . GLY A 1 124 ? 1.895 0.002 8.097 1.00 94.62 124 GLY A CA 1
ATOM 974 C C . GLY A 1 124 ? 0.751 0.720 8.814 1.00 94.62 124 GLY A C 1
ATOM 975 O O . GLY A 1 124 ? 0.730 1.947 8.789 1.00 94.62 124 GLY A O 1
ATOM 976 N N . LEU A 1 125 ? -0.206 0.011 9.429 1.00 95.06 125 LEU A N 1
ATOM 977 C CA . LEU A 1 125 ? -1.312 0.654 10.148 1.00 95.06 125 LEU A CA 1
ATOM 978 C C . LEU A 1 125 ? -0.825 1.508 11.316 1.00 95.06 125 LEU A C 1
ATOM 980 O O . LEU A 1 125 ? 0.106 1.145 12.038 1.00 95.06 125 LEU A O 1
ATOM 984 N N . ASP A 1 126 ? -1.535 2.608 11.548 1.00 94.06 126 ASP A N 1
ATOM 985 C CA . ASP A 1 126 ? -1.313 3.439 12.725 1.00 94.06 126 ASP A CA 1
ATOM 986 C C . ASP A 1 126 ? -1.621 2.675 14.026 1.00 94.06 126 ASP A C 1
ATOM 988 O O . ASP A 1 126 ? -2.483 1.787 14.061 1.00 94.06 126 ASP A O 1
ATOM 992 N N . GLN A 1 127 ? -0.947 3.048 15.120 1.00 91.31 127 GLN A N 1
ATOM 993 C CA . GLN A 1 127 ? -1.077 2.391 16.423 1.00 91.31 127 GLN A CA 1
ATOM 994 C C . GLN A 1 127 ? -2.529 2.336 16.916 1.00 91.31 127 GLN A C 1
ATOM 996 O O . GLN A 1 127 ? -2.933 1.356 17.544 1.00 91.31 127 GLN A O 1
ATOM 1001 N N . ARG A 1 128 ? -3.344 3.340 16.574 1.00 91.94 128 ARG A N 1
ATOM 1002 C CA . ARG A 1 128 ? -4.764 3.414 16.948 1.00 91.94 128 ARG A CA 1
ATOM 1003 C C . ARG A 1 128 ? -5.618 2.318 16.316 1.00 91.94 128 ARG A C 1
ATOM 1005 O O . ARG A 1 128 ? -6.694 2.033 16.828 1.00 91.94 128 ARG A O 1
ATOM 1012 N N . LEU A 1 129 ? -5.165 1.738 15.206 1.00 91.56 129 LEU A N 1
ATOM 1013 C CA . LEU A 1 129 ? -5.852 0.676 14.470 1.00 91.56 129 LEU A CA 1
ATOM 1014 C C . LEU A 1 129 ? -5.149 -0.682 14.612 1.00 91.56 129 LEU A C 1
ATOM 1016 O O . LEU A 1 129 ? -5.640 -1.673 14.080 1.00 91.56 129 LEU A O 1
ATOM 1020 N N . GLN A 1 130 ? -4.039 -0.780 15.348 1.00 91.31 130 GLN A N 1
ATOM 1021 C CA . GLN A 1 130 ? -3.290 -2.037 15.504 1.00 91.31 130 GLN A CA 1
ATOM 1022 C C . GLN A 1 130 ? -4.104 -3.146 16.192 1.00 91.31 130 GLN A C 1
ATOM 1024 O O . GLN A 1 130 ? -3.897 -4.331 15.918 1.00 91.31 130 GLN A O 1
ATOM 1029 N N . HIS A 1 131 ? -5.100 -2.800 17.018 1.00 91.00 131 HIS A N 1
ATOM 1030 C CA . HIS A 1 131 ? -6.016 -3.784 17.615 1.00 91.00 131 HIS A CA 1
ATOM 1031 C C . HIS A 1 131 ? -6.844 -4.541 16.568 1.00 91.00 131 HIS A C 1
ATOM 1033 O O . HIS A 1 131 ? -7.321 -5.637 16.853 1.00 91.00 131 HIS A O 1
ATOM 1039 N N . ALA A 1 132 ? -6.995 -3.993 15.359 1.00 88.88 132 ALA A N 1
ATOM 1040 C CA . ALA A 1 132 ? -7.696 -4.614 14.240 1.00 88.88 132 ALA A CA 1
ATOM 1041 C C . ALA A 1 132 ? -6.924 -5.806 13.641 1.00 88.88 132 ALA A C 1
ATOM 1043 O O . ALA A 1 132 ? -7.540 -6.739 13.116 1.00 88.88 132 ALA A O 1
ATOM 1044 N N . VAL A 1 133 ? -5.587 -5.810 13.731 1.00 91.56 133 VAL A N 1
ATOM 1045 C CA . VAL A 1 133 ? -4.722 -6.793 13.053 1.00 91.56 133 VAL A CA 1
ATOM 1046 C C . VAL A 1 133 ? -5.032 -8.234 13.487 1.00 91.56 133 VAL A C 1
ATOM 1048 O O . VAL A 1 133 ? -5.285 -9.068 12.612 1.00 91.56 133 VAL A O 1
ATOM 1051 N N . PRO A 1 134 ? -5.131 -8.562 14.792 1.00 89.94 134 PRO A N 1
ATOM 1052 C CA . PRO A 1 134 ? -5.478 -9.911 15.231 1.00 89.94 134 PRO A CA 1
ATOM 1053 C C . PRO A 1 134 ? -6.844 -10.408 14.742 1.00 89.94 134 PRO A C 1
ATOM 1055 O O . PRO A 1 134 ? -7.032 -11.613 14.604 1.00 89.94 134 PRO A O 1
ATOM 1058 N N . HIS A 1 135 ? -7.819 -9.524 14.510 1.00 86.56 135 HIS A N 1
ATOM 1059 C CA . HIS A 1 135 ? -9.134 -9.927 13.995 1.00 86.56 135 HIS A CA 1
ATOM 1060 C C . HIS A 1 135 ? -9.063 -10.362 12.528 1.00 86.56 135 HIS A C 1
ATOM 1062 O O . HIS A 1 135 ? -9.834 -11.213 12.092 1.00 86.56 135 HIS A O 1
ATOM 1068 N N . MET A 1 136 ? -8.108 -9.808 11.784 1.00 85.69 136 MET A N 1
ATOM 1069 C CA . MET A 1 136 ? -7.889 -10.095 10.369 1.00 85.69 136 MET A CA 1
ATOM 1070 C C . MET A 1 136 ? -7.013 -11.339 10.159 1.00 85.69 136 MET A C 1
ATOM 1072 O O . MET A 1 136 ? -7.147 -12.018 9.144 1.00 85.69 136 MET A O 1
ATOM 1076 N N . THR A 1 137 ? -6.123 -11.656 11.106 1.00 86.81 137 THR A N 1
ATOM 1077 C CA . THR A 1 137 ? -5.157 -12.763 10.981 1.00 86.81 137 THR A CA 1
ATOM 1078 C C . THR A 1 137 ? -5.613 -14.078 11.613 1.00 86.81 137 THR A C 1
ATOM 1080 O O . THR A 1 137 ? -5.113 -15.128 11.223 1.00 86.81 137 THR A O 1
ATOM 1083 N N . ARG A 1 138 ? -6.574 -14.057 12.549 1.00 82.94 138 ARG A N 1
ATOM 1084 C CA . ARG A 1 138 ? -7.070 -15.260 13.252 1.00 82.94 138 ARG A CA 1
ATOM 1085 C C . ARG A 1 138 ? -7.889 -16.229 12.388 1.00 82.94 138 ARG A C 1
ATOM 1087 O O . ARG A 1 138 ? -8.083 -17.371 12.789 1.00 82.94 138 ARG A O 1
ATOM 1094 N N . GLY A 1 139 ? -8.413 -15.781 11.249 1.00 82.06 139 GLY A N 1
ATOM 1095 C CA . GLY A 1 139 ? -9.303 -16.570 10.395 1.00 82.06 139 GLY A CA 1
ATOM 1096 C C . GLY A 1 139 ? -8.784 -16.733 8.970 1.00 82.06 139 GLY A C 1
ATOM 1097 O O . GLY A 1 139 ? -7.585 -16.694 8.698 1.00 82.06 139 GLY A O 1
ATOM 1098 N N . ARG A 1 140 ? -9.714 -16.886 8.020 1.00 85.25 140 ARG A N 1
ATOM 1099 C CA . ARG A 1 140 ? -9.372 -16.833 6.597 1.00 85.25 140 ARG A CA 1
ATOM 1100 C C . ARG A 1 140 ? -8.835 -15.445 6.263 1.00 85.25 140 ARG A C 1
ATOM 1102 O O . ARG A 1 140 ? -9.515 -14.448 6.497 1.00 85.25 140 ARG A O 1
ATOM 1109 N N . PHE A 1 141 ? -7.654 -15.416 5.653 1.00 89.69 141 PHE A N 1
ATOM 1110 C CA . PHE A 1 141 ? -6.990 -14.174 5.285 1.00 89.69 141 PHE A CA 1
ATOM 1111 C C . PHE A 1 141 ? -7.909 -13.299 4.408 1.00 89.69 141 PHE A C 1
ATOM 1113 O O . PHE A 1 141 ? -8.439 -13.795 3.402 1.00 89.69 141 PHE A O 1
ATOM 1120 N N . PRO A 1 142 ? -8.161 -12.036 4.797 1.00 92.19 142 PRO A N 1
ATOM 1121 C CA . PRO A 1 142 ? -9.113 -11.186 4.105 1.00 92.19 142 PRO A CA 1
ATOM 1122 C C . PRO A 1 142 ? -8.555 -10.742 2.756 1.00 92.19 142 PRO A C 1
ATOM 1124 O O . PRO A 1 142 ? -7.349 -10.613 2.568 1.00 92.19 142 PRO A O 1
ATOM 1127 N N . THR A 1 143 ? -9.461 -10.468 1.824 1.00 95.19 143 THR A N 1
ATOM 1128 C CA . THR A 1 143 ? -9.125 -9.760 0.585 1.00 95.19 143 THR A CA 1
ATOM 1129 C C . THR A 1 143 ? -8.937 -8.269 0.858 1.00 95.19 143 THR A C 1
ATOM 1131 O O . THR A 1 143 ? -9.585 -7.755 1.778 1.00 95.19 143 THR A O 1
ATOM 1134 N N . PHE A 1 144 ? -8.198 -7.542 0.017 1.00 95.44 144 PHE A N 1
ATOM 1135 C CA . PHE A 1 144 ? -7.971 -6.098 0.194 1.00 95.44 144 PHE A CA 1
ATOM 1136 C C . PHE A 1 144 ? -9.258 -5.286 0.398 1.00 95.44 144 PHE A C 1
ATOM 1138 O O . PHE A 1 144 ? -9.329 -4.429 1.277 1.00 95.44 144 PHE A O 1
ATOM 1145 N N . ILE A 1 145 ? -10.319 -5.604 -0.347 1.00 94.88 145 ILE A N 1
ATOM 1146 C CA . ILE A 1 145 ? -11.609 -4.907 -0.229 1.00 94.88 145 ILE A CA 1
ATOM 1147 C C . ILE A 1 145 ? -12.229 -5.097 1.163 1.00 94.88 145 ILE A C 1
ATOM 1149 O O . ILE A 1 145 ? -12.654 -4.130 1.789 1.00 94.88 145 ILE A O 1
ATOM 1153 N N . LYS A 1 146 ? -12.221 -6.331 1.682 1.00 94.56 146 LYS A N 1
ATOM 1154 C CA . LYS A 1 146 ? -12.741 -6.653 3.022 1.00 94.56 146 LYS A CA 1
ATOM 1155 C C . LYS A 1 146 ? -11.926 -5.976 4.123 1.00 94.56 146 LYS A C 1
ATOM 1157 O O . LYS A 1 146 ? -12.517 -5.439 5.054 1.00 94.56 146 LYS A O 1
ATOM 1162 N N . LEU A 1 147 ? -10.597 -5.978 3.994 1.00 95.06 147 LEU A N 1
ATOM 1163 C CA . LEU A 1 147 ? -9.697 -5.256 4.895 1.00 95.06 147 LEU A CA 1
ATOM 1164 C C . LEU A 1 147 ? -10.054 -3.767 4.932 1.00 95.06 147 LEU A C 1
ATOM 1166 O O . LEU A 1 147 ? -10.296 -3.222 6.003 1.00 95.06 147 LEU A O 1
ATOM 1170 N N . ARG A 1 148 ? -10.138 -3.120 3.763 1.00 95.69 148 ARG A N 1
ATOM 1171 C CA . ARG A 1 148 ? -10.450 -1.690 3.655 1.00 95.69 148 ARG A CA 1
ATOM 1172 C C . ARG A 1 148 ? -11.789 -1.346 4.305 1.00 95.69 148 ARG A C 1
ATOM 1174 O O . ARG A 1 148 ? -11.859 -0.392 5.072 1.00 95.69 148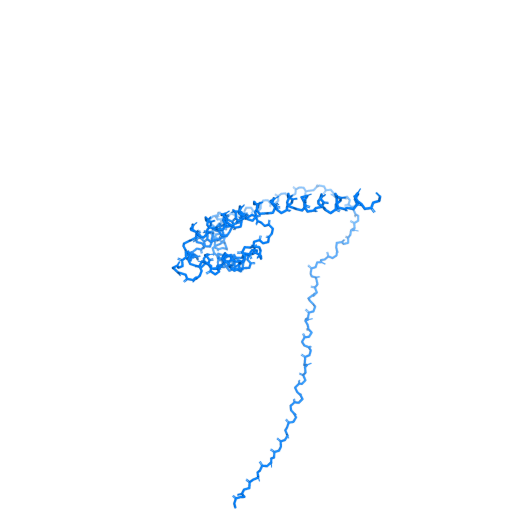 ARG A O 1
ATOM 1181 N N . SER A 1 149 ? -12.837 -2.128 4.035 1.00 95.94 149 SER A N 1
ATOM 1182 C CA . SER A 1 149 ? -14.151 -1.929 4.659 1.00 95.94 149 SER A CA 1
ATOM 1183 C C . SER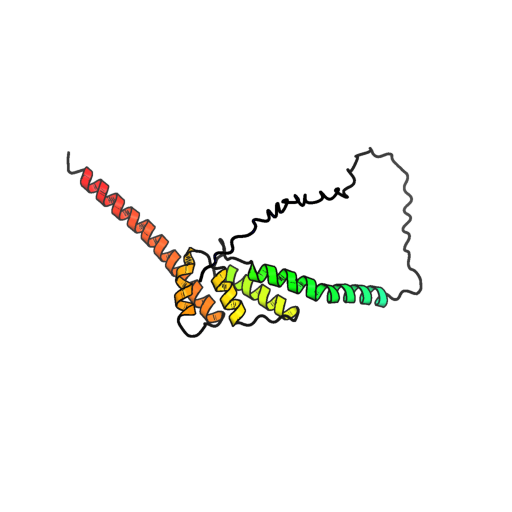 A 1 149 ? -14.098 -2.064 6.181 1.00 95.94 149 SER A C 1
ATOM 1185 O O . SER A 1 149 ? -14.702 -1.259 6.883 1.00 95.94 149 SER A O 1
ATOM 1187 N N . PHE A 1 150 ? -13.362 -3.050 6.697 1.00 94.94 150 PHE A N 1
ATOM 1188 C CA . PHE A 1 150 ? -13.216 -3.255 8.136 1.00 94.94 150 PHE A CA 1
ATOM 1189 C C . PHE A 1 150 ? -12.471 -2.101 8.816 1.00 94.94 150 PHE A C 1
ATOM 1191 O O . PHE A 1 150 ? -12.954 -1.557 9.806 1.00 94.94 150 PHE A O 1
ATOM 1198 N N . LEU A 1 151 ? -11.335 -1.681 8.253 1.00 94.88 151 LEU A N 1
ATOM 1199 C CA . LEU A 1 151 ? -10.544 -0.573 8.793 1.00 94.88 151 LEU A CA 1
ATOM 1200 C C . LEU A 1 151 ? -11.331 0.741 8.805 1.00 94.88 151 LEU A C 1
ATOM 1202 O O . LEU A 1 151 ? -11.247 1.497 9.768 1.00 94.88 151 LEU A O 1
ATOM 1206 N N . LEU A 1 152 ? -12.136 0.992 7.770 1.00 95.50 152 LEU A N 1
ATOM 1207 C CA . LEU A 1 152 ? -12.982 2.182 7.697 1.00 95.50 152 LEU A CA 1
ATOM 1208 C C . LEU A 1 152 ? -14.053 2.193 8.799 1.00 95.50 152 LEU A C 1
ATOM 1210 O O . LEU A 1 152 ? -14.327 3.236 9.392 1.00 95.50 152 LEU A O 1
ATOM 1214 N N . LEU A 1 153 ? -14.644 1.035 9.110 1.00 95.00 153 LEU A N 1
ATOM 1215 C CA . LEU A 1 153 ? -15.601 0.915 10.214 1.00 95.00 153 LEU A CA 1
ATOM 1216 C C . LEU A 1 153 ? -14.941 1.160 11.575 1.00 95.00 153 LEU A C 1
ATOM 1218 O O . LEU A 1 153 ? -15.528 1.841 12.421 1.00 95.00 153 LEU A O 1
ATOM 1222 N N . GLU A 1 154 ? -13.731 0.641 11.780 1.00 94.25 154 GLU A N 1
ATOM 1223 C CA . GLU A 1 154 ? -12.967 0.858 13.012 1.00 94.25 154 GLU A CA 1
ATOM 1224 C C . GLU A 1 154 ? -12.534 2.323 13.170 1.00 94.25 154 GLU A C 1
ATOM 1226 O O . GLU A 1 154 ? -12.706 2.893 14.246 1.00 94.25 154 GLU A O 1
ATOM 1231 N N . GLU A 1 155 ? -12.094 2.989 12.100 1.00 93.94 155 GLU A N 1
ATOM 1232 C CA . GLU A 1 155 ? -11.784 4.426 12.123 1.00 93.94 155 GLU A CA 1
ATOM 1233 C C . GLU A 1 155 ? -13.010 5.260 12.533 1.00 93.94 155 GLU A C 1
ATOM 1235 O O . GLU A 1 155 ? -12.932 6.110 13.425 1.00 93.94 155 GLU A O 1
ATOM 1240 N N . GLN A 1 156 ? -14.184 4.966 11.964 1.00 93.75 156 GLN A N 1
ATOM 1241 C CA . GLN A 1 156 ? -15.430 5.625 12.363 1.00 93.75 156 GLN A CA 1
ATOM 1242 C C . GLN A 1 156 ? -15.828 5.322 13.812 1.00 93.75 156 GLN A C 1
ATOM 1244 O O . GLN A 1 156 ? -16.364 6.193 14.502 1.00 93.75 156 GLN A O 1
ATOM 1249 N N . ARG A 1 157 ? -15.601 4.092 14.287 1.00 92.62 157 ARG A N 1
ATOM 1250 C CA . ARG A 1 157 ? -15.875 3.696 15.673 1.00 92.62 157 ARG A CA 1
ATOM 1251 C C . ARG A 1 157 ? -15.004 4.481 16.648 1.00 92.62 157 ARG A C 1
ATOM 1253 O O . ARG A 1 157 ? -15.546 5.029 17.604 1.00 92.62 157 ARG A O 1
ATOM 1260 N N . LEU A 1 158 ? -13.705 4.599 16.376 1.00 90.31 158 LEU A N 1
ATOM 1261 C CA . LEU A 1 158 ? -12.779 5.410 17.169 1.00 90.31 158 LEU A CA 1
ATOM 1262 C C . LEU A 1 158 ? -13.169 6.892 17.149 1.00 90.31 158 LEU A C 1
ATOM 1264 O O . LEU A 1 158 ? -13.169 7.542 18.191 1.00 90.31 158 LEU A O 1
ATOM 1268 N N . GLY A 1 159 ? -13.575 7.414 15.987 1.00 88.50 159 GLY A N 1
ATOM 1269 C CA . GLY A 1 159 ? -14.074 8.785 15.864 1.00 88.50 159 GLY A CA 1
ATOM 1270 C C . GLY A 1 159 ? -15.346 9.043 16.681 1.00 88.50 159 GLY A C 1
ATOM 1271 O O . GLY A 1 159 ? -15.494 10.111 17.273 1.00 88.50 159 GLY A O 1
ATOM 1272 N N . ARG A 1 160 ? -16.260 8.065 16.762 1.00 88.25 160 ARG A N 1
ATOM 1273 C CA . ARG A 1 160 ? -17.444 8.141 17.636 1.00 88.25 160 ARG A CA 1
ATOM 1274 C C . ARG A 1 160 ? -17.071 8.050 19.116 1.00 88.25 160 ARG A C 1
ATOM 1276 O O . ARG A 1 160 ? -17.594 8.838 19.896 1.00 88.25 160 ARG A O 1
ATOM 1283 N N . GLN A 1 161 ? -16.166 7.146 19.490 1.00 83.75 161 GLN A N 1
ATOM 1284 C CA . GLN A 1 161 ? -15.737 6.975 20.881 1.00 83.75 161 GLN A CA 1
ATOM 1285 C C . GLN A 1 161 ? -15.071 8.244 21.423 1.00 83.75 161 GLN A C 1
ATOM 1287 O O . GLN A 1 161 ? -15.474 8.743 22.469 1.00 83.75 161 GLN A O 1
ATOM 1292 N N . ALA A 1 162 ? -14.164 8.842 20.646 1.00 82.31 162 ALA A N 1
ATOM 1293 C CA . ALA A 1 162 ? -13.510 10.094 21.017 1.00 82.31 162 ALA A CA 1
ATOM 1294 C C . ALA A 1 162 ? -14.513 11.234 21.271 1.00 82.31 162 ALA A C 1
ATOM 1296 O O . ALA A 1 162 ? -14.300 12.062 22.152 1.00 82.31 162 ALA A O 1
ATOM 1297 N N . ARG A 1 163 ? -15.639 11.275 20.540 1.00 77.44 163 ARG A N 1
ATOM 1298 C CA . ARG A 1 163 ? -16.714 12.248 20.801 1.00 77.44 163 ARG A CA 1
ATOM 1299 C C . ARG A 1 163 ? -17.416 11.966 22.127 1.00 77.44 163 ARG A C 1
ATOM 1301 O O . ARG A 1 163 ? -17.651 12.897 22.887 1.00 77.44 163 ARG A O 1
ATOM 1308 N N . VAL A 1 164 ? -17.745 10.706 22.414 1.00 75.19 164 VAL A N 1
ATOM 1309 C CA . VAL A 1 164 ? -18.422 10.309 23.661 1.00 75.19 164 VAL A CA 1
ATOM 1310 C C . VAL A 1 164 ? -17.557 10.607 24.887 1.00 75.19 164 VAL A C 1
ATOM 1312 O O . VAL A 1 164 ? -18.079 11.127 25.870 1.00 75.19 164 VAL A O 1
ATOM 1315 N N . ASP A 1 165 ? -16.246 10.375 24.815 1.00 72.38 165 ASP A N 1
ATOM 1316 C CA . ASP A 1 165 ? -15.319 10.638 25.924 1.00 72.38 165 ASP A CA 1
ATOM 1317 C C . ASP A 1 165 ? -15.233 12.141 26.260 1.00 72.38 165 ASP A C 1
ATOM 1319 O O . ASP A 1 165 ? -15.193 12.524 27.433 1.00 72.38 165 ASP A O 1
ATOM 1323 N N . VAL A 1 166 ? -15.310 13.013 25.244 1.00 62.31 166 VAL A N 1
ATOM 1324 C CA . VAL A 1 166 ? -15.398 14.474 25.429 1.00 62.31 166 VAL A CA 1
ATOM 1325 C C . VAL A 1 166 ? -16.677 14.862 26.179 1.00 62.31 166 VAL A C 1
ATOM 1327 O O . VAL A 1 166 ? -16.629 15.688 27.093 1.00 62.31 166 VAL A O 1
ATOM 1330 N N . TYR A 1 167 ? -17.816 14.237 25.860 1.00 58.72 167 TYR A N 1
ATOM 1331 C CA . TYR A 1 167 ? -19.065 14.480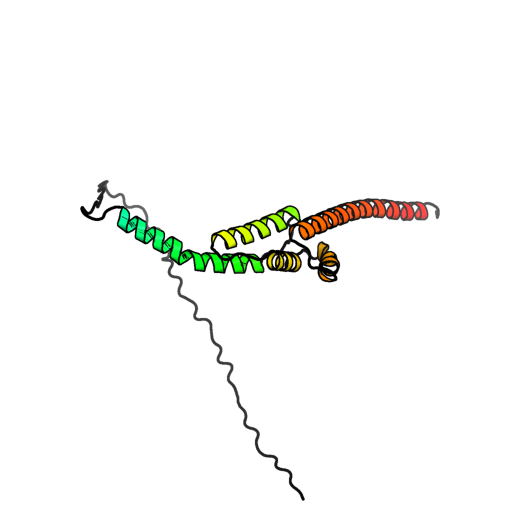 26.589 1.00 58.72 167 TYR A CA 1
ATOM 1332 C C . TYR A 1 167 ? -19.042 13.874 28.004 1.00 58.72 167 TYR A C 1
ATOM 1334 O O . TYR A 1 167 ? -19.515 14.513 28.941 1.00 58.72 167 TYR A O 1
ATOM 1342 N N . GLY A 1 168 ? -18.442 12.695 28.204 1.00 59.16 168 GLY A N 1
ATOM 1343 C CA . GLY A 1 168 ? -18.326 12.027 29.510 1.00 59.16 168 GLY A CA 1
ATOM 1344 C C . GLY A 1 168 ? -17.459 12.788 30.522 1.00 59.16 168 GLY A C 1
ATOM 1345 O O . GLY A 1 168 ? -17.823 12.897 31.696 1.00 59.16 168 GLY A O 1
ATOM 1346 N N . CYS A 1 169 ? -16.363 13.403 30.063 1.00 57.22 169 CYS A N 1
ATOM 1347 C CA . CYS A 1 169 ? -15.519 14.272 30.890 1.00 57.22 169 CYS A CA 1
ATOM 1348 C C . CYS A 1 169 ? -16.294 15.499 31.420 1.00 57.22 169 CYS A C 1
ATOM 1350 O O . CYS A 1 169 ? -16.133 15.904 32.574 1.00 57.22 169 CYS A O 1
ATOM 1352 N N . PHE A 1 170 ? -17.227 16.034 30.625 1.00 53.78 170 PHE A N 1
ATOM 1353 C CA . PHE A 1 170 ? -18.073 17.163 31.022 1.00 53.78 170 PHE A CA 1
ATOM 1354 C C . PHE A 1 170 ? -19.058 16.806 32.153 1.00 53.78 170 PHE A C 1
ATOM 1356 O O . PHE A 1 170 ? -19.311 17.623 33.044 1.00 53.78 170 PHE A O 1
ATOM 1363 N N . TYR A 1 171 ? -19.583 15.574 32.165 1.00 56.25 171 TYR A N 1
ATOM 1364 C CA . TYR A 1 171 ? -20.494 15.102 33.216 1.00 56.25 171 TYR A CA 1
ATOM 1365 C C . TYR A 1 171 ? -19.775 14.716 34.517 1.00 56.25 171 TYR A C 1
ATOM 1367 O O . TYR A 1 171 ? -20.333 14.934 35.593 1.00 56.25 171 TYR A O 1
ATOM 1375 N N . SER A 1 172 ? -18.536 14.215 34.447 1.00 55.84 172 SER A N 1
ATOM 1376 C CA . SER A 1 172 ? -17.703 13.949 35.633 1.00 55.84 172 SER A CA 1
ATOM 1377 C C . SER A 1 172 ? -17.275 15.250 36.333 1.00 55.84 172 SER A C 1
ATOM 1379 O O . SER A 1 172 ? -17.414 15.393 37.549 1.00 55.84 172 SER A O 1
ATOM 1381 N N . CYS A 1 173 ? -16.882 16.270 35.560 1.00 55.44 173 CYS A N 1
ATOM 1382 C CA . CYS A 1 173 ? -16.468 17.562 36.115 1.00 55.44 173 CYS A CA 1
ATOM 1383 C C . CYS A 1 173 ? -17.630 18.331 36.792 1.00 55.44 173 CYS A C 1
ATOM 1385 O O . CYS A 1 173 ? -17.439 18.964 37.832 1.00 55.44 173 CYS A O 1
ATOM 1387 N N . ARG A 1 174 ? -18.874 18.211 36.290 1.00 52.22 174 ARG A N 1
ATOM 1388 C CA . ARG A 1 174 ? -20.065 18.797 36.949 1.00 52.22 174 ARG A CA 1
ATOM 1389 C C . ARG A 1 174 ? -20.421 18.135 38.285 1.00 52.22 174 ARG A C 1
ATOM 1391 O O . ARG A 1 174 ? -20.875 18.832 39.193 1.00 52.22 174 ARG A O 1
ATOM 1398 N N . GLN A 1 175 ? -20.213 16.826 38.434 1.00 52.94 175 GLN A N 1
ATOM 1399 C CA . GLN A 1 175 ? -20.547 16.111 39.675 1.00 52.94 175 GLN A CA 1
ATOM 1400 C C . GLN A 1 175 ? -19.541 16.374 40.812 1.00 52.94 175 GLN A C 1
ATOM 1402 O O . GLN A 1 175 ? -19.934 16.406 41.980 1.00 52.94 175 GLN A O 1
ATOM 1407 N N . CYS A 1 176 ? -18.276 16.676 40.498 1.00 53.06 176 CYS A N 1
ATOM 1408 C CA . CYS A 1 176 ? -17.305 17.132 41.501 1.00 53.06 176 CYS A CA 1
ATOM 1409 C C . CYS A 1 176 ? -17.580 18.562 42.006 1.00 53.06 176 CYS A C 1
ATOM 1411 O O . CYS A 1 176 ? -17.357 18.845 43.183 1.00 53.06 176 CYS A O 1
ATOM 1413 N N . TRP A 1 177 ? -18.110 19.461 41.167 1.00 53.84 177 TRP A N 1
ATOM 1414 C CA . TRP A 1 177 ? -18.443 20.832 41.588 1.00 53.84 177 TRP A CA 1
ATOM 1415 C C . TRP A 1 177 ? -19.708 20.904 42.467 1.00 53.84 177 TRP A C 1
ATOM 1417 O O . TRP A 1 177 ? -19.733 21.627 43.466 1.00 53.84 177 TRP A O 1
ATOM 1427 N N . ALA A 1 178 ? -20.732 20.093 42.171 1.00 55.31 178 ALA A N 1
ATOM 1428 C CA . ALA A 1 178 ? -21.989 20.046 42.937 1.00 55.31 178 ALA A CA 1
ATOM 1429 C C . ALA A 1 178 ? -21.867 19.396 44.334 1.00 55.31 178 ALA A C 1
ATOM 1431 O O . ALA A 1 178 ? -22.761 19.550 45.172 1.00 55.31 178 ALA A O 1
ATOM 1432 N N . SER A 1 179 ? -20.773 18.670 44.583 1.00 56.41 179 SER A N 1
ATOM 1433 C CA . SER A 1 179 ? -20.462 18.060 45.883 1.00 56.41 179 SER A CA 1
ATOM 1434 C C . SER A 1 179 ? -19.648 18.989 46.794 1.00 56.41 179 SER A C 1
ATOM 1436 O O . SER A 1 179 ? -19.709 18.857 48.010 1.00 56.41 179 SER A O 1
ATOM 1438 N N . LYS A 1 180 ? -18.927 19.973 46.233 1.00 53.47 180 LYS A N 1
ATOM 1439 C CA . LYS A 1 180 ? -18.093 20.922 46.999 1.00 53.47 180 LYS A CA 1
ATOM 1440 C C . LYS A 1 180 ? -18.841 22.183 47.460 1.00 53.47 180 LYS A C 1
ATOM 1442 O O . LYS A 1 180 ? -18.345 22.918 48.302 1.00 53.47 180 LYS A O 1
ATOM 1447 N N . SER A 1 181 ? -20.039 22.418 46.934 1.00 53.06 181 SER A N 1
ATOM 1448 C CA . SER A 1 181 ? -20.896 23.579 47.227 1.00 53.06 181 SER A CA 1
ATOM 1449 C C . SER A 1 181 ? -21.989 23.308 48.277 1.00 53.06 181 SER A C 1
ATOM 1451 O O . SER A 1 181 ? -22.733 24.216 48.622 1.00 53.06 181 SER A O 1
ATOM 1453 N N . ARG A 1 182 ? -22.081 22.079 48.806 1.00 53.56 182 ARG A N 1
ATOM 1454 C CA . ARG A 1 182 ? -23.022 21.670 49.875 1.00 53.56 182 ARG A CA 1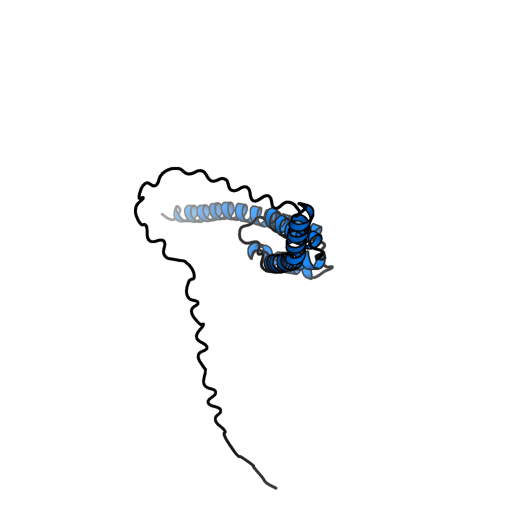
ATOM 1455 C C . ARG A 1 182 ? -22.335 21.329 51.207 1.00 53.56 182 ARG A C 1
ATOM 1457 O O . ARG A 1 182 ? -22.913 20.637 52.035 1.00 53.56 182 ARG A O 1
ATOM 1464 N N . GLY A 1 183 ? -21.091 21.773 51.380 1.00 57.44 183 GLY A N 1
ATOM 1465 C CA . GLY A 1 183 ? -20.290 21.566 52.592 1.00 57.44 183 GLY A CA 1
ATOM 1466 C C . GLY A 1 183 ? -19.808 22.860 53.253 1.00 57.44 183 GLY A C 1
ATOM 1467 O O . GLY A 1 183 ? -18.821 22.810 53.980 1.00 57.44 183 GLY A O 1
ATOM 1468 N N . LEU A 1 184 ? -20.452 23.997 52.964 1.00 47.97 184 LEU A N 1
ATOM 1469 C CA . LEU A 1 184 ? -20.254 25.281 53.644 1.00 47.97 184 LEU A CA 1
ATOM 1470 C C . LEU A 1 184 ? -21.573 25.730 54.267 1.00 47.97 184 LEU A C 1
ATOM 1472 O O . LEU A 1 184 ? -22.604 25.581 53.570 1.00 47.97 184 LEU A O 1
#

Secondary structure (DSSP, 8-state):
--------------------------------------------------TT--THHHHHHHHHHHHHHHHHHHHHHHHHHHH---TTS-HHHHHHHHHHHHHHHHHTT-PPPHHHHHHHHHHT--GGGGGGHHHHHSSSPPPHHHHHHHHHHHHHHHHHHHHHHHHHHHHHHHHHHHHHSS--